Protein AF-A0A3C1G3X3-F1 (afdb_monomer_lite)

pLDDT: mean 81.34, std 22.05, range [29.52, 97.19]

Structure (mmCIF, N/CA/C/O backbone):
data_AF-A0A3C1G3X3-F1
#
_entry.id   AF-A0A3C1G3X3-F1
#
loop_
_atom_site.group_PDB
_atom_site.id
_atom_site.type_symbol
_atom_site.label_atom_id
_atom_site.label_alt_id
_atom_site.label_comp_id
_atom_site.label_asym_id
_atom_site.label_entity_id
_atom_site.label_seq_id
_atom_site.pdbx_PDB_ins_code
_atom_site.Cartn_x
_atom_site.Cartn_y
_atom_site.Cartn_z
_atom_site.occupancy
_atom_site.B_iso_or_equiv
_atom_site.auth_seq_id
_atom_site.auth_comp_id
_atom_site.auth_asym_id
_atom_site.auth_atom_id
_atom_site.pdbx_PDB_model_num
ATOM 1 N N . MET A 1 1 ? -39.611 60.137 -41.650 1.00 41.81 1 MET A N 1
ATOM 2 C CA . MET A 1 1 ? -38.146 59.919 -41.622 1.00 41.81 1 MET A CA 1
ATOM 3 C C . MET A 1 1 ? -37.865 59.239 -40.286 1.00 41.81 1 MET A C 1
ATOM 5 O O . MET A 1 1 ? -38.178 59.849 -39.283 1.00 41.81 1 MET A O 1
ATOM 9 N N . ALA A 1 2 ? -37.483 57.975 -40.146 1.00 42.69 2 ALA A N 1
ATOM 10 C CA . ALA A 1 2 ? -36.745 57.069 -41.013 1.00 42.69 2 ALA A CA 1
ATOM 11 C C . ALA A 1 2 ? -37.361 55.651 -41.015 1.00 42.69 2 ALA A C 1
ATOM 13 O O . ALA A 1 2 ? -38.124 55.278 -40.126 1.00 42.69 2 ALA A O 1
ATOM 14 N N . GLN A 1 3 ? -37.044 54.901 -42.068 1.00 36.47 3 GLN A N 1
ATOM 15 C CA . GLN A 1 3 ? -37.460 53.528 -42.343 1.00 36.47 3 GLN A CA 1
ATOM 16 C C . GLN A 1 3 ? -36.697 52.490 -41.499 1.00 36.47 3 GLN A C 1
ATOM 18 O O . GLN A 1 3 ? -35.500 52.642 -41.292 1.00 36.47 3 GLN A O 1
ATOM 23 N N . LYS A 1 4 ? -37.450 51.455 -41.075 1.00 54.94 4 LYS A N 1
ATOM 24 C CA . LYS A 1 4 ? -37.220 49.980 -41.066 1.00 54.94 4 LYS A CA 1
ATOM 25 C C . LYS A 1 4 ? -35.771 49.437 -40.983 1.00 54.94 4 LYS A C 1
ATOM 27 O O . LYS A 1 4 ? -34.895 49.959 -41.660 1.00 54.94 4 LYS A O 1
ATOM 32 N N . PRO A 1 5 ? -35.543 48.259 -40.356 1.00 47.25 5 PRO A N 1
ATOM 33 C CA . PRO A 1 5 ? -35.754 47.001 -41.105 1.00 47.25 5 PRO A CA 1
ATOM 34 C C . PRO A 1 5 ? -36.375 45.832 -40.286 1.00 47.25 5 PRO A C 1
ATOM 36 O O . PRO A 1 5 ? -36.131 45.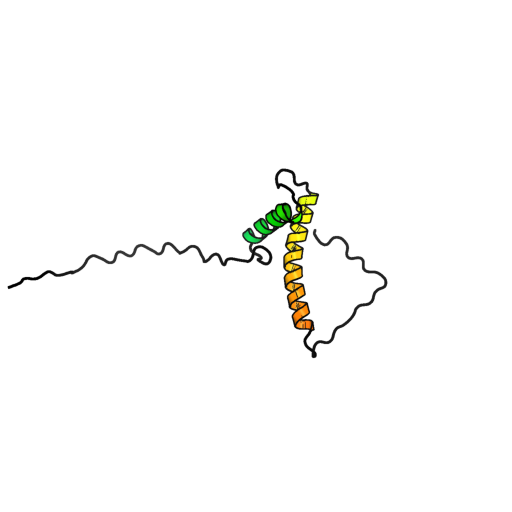702 -39.097 1.00 47.25 5 PRO A O 1
ATOM 39 N N . GLN A 1 6 ? -37.371 45.111 -40.832 1.00 38.25 6 GLN A N 1
ATOM 40 C CA . GLN A 1 6 ? -37.282 43.791 -41.518 1.00 38.25 6 GLN A CA 1
ATOM 41 C C . GLN A 1 6 ? -37.296 42.626 -40.502 1.00 38.25 6 GLN A C 1
ATOM 43 O O . GLN A 1 6 ? -36.332 42.394 -39.790 1.00 38.25 6 GLN A O 1
ATOM 48 N N . SER A 1 7 ? -38.460 42.010 -40.269 1.00 49.84 7 SER A N 1
ATOM 49 C CA . SER A 1 7 ? -38.808 40.685 -40.825 1.00 49.84 7 SER A CA 1
ATOM 50 C C . SER A 1 7 ? -37.683 39.656 -40.672 1.00 49.84 7 SER A C 1
ATOM 52 O O . SER A 1 7 ? -36.781 39.602 -41.499 1.00 49.84 7 SER A O 1
ATOM 54 N N . ILE A 1 8 ? -37.790 38.802 -39.653 1.00 40.62 8 ILE A N 1
ATOM 55 C CA . ILE A 1 8 ? -37.104 37.507 -39.614 1.00 40.62 8 ILE A CA 1
ATOM 56 C C . ILE A 1 8 ? -38.188 36.452 -39.398 1.00 40.62 8 ILE A C 1
ATOM 58 O O . ILE A 1 8 ? -38.523 36.092 -38.273 1.00 40.62 8 ILE A O 1
ATOM 62 N N . GLU A 1 9 ? -38.776 36.004 -40.503 1.00 39.28 9 GLU A N 1
ATOM 63 C CA . GLU A 1 9 ? -39.428 34.704 -40.571 1.00 39.28 9 GLU A CA 1
ATOM 64 C C . GLU A 1 9 ? -38.379 33.665 -40.973 1.00 39.28 9 GLU A C 1
ATOM 66 O O . GLU A 1 9 ? -37.686 33.805 -41.976 1.00 39.28 9 GLU A O 1
ATOM 71 N N . SER A 1 10 ? -38.333 32.602 -40.173 1.00 43.47 10 SER A N 1
ATOM 72 C CA . SER A 1 10 ? -38.206 31.226 -40.648 1.00 43.47 10 SER A CA 1
ATOM 73 C C . SER A 1 10 ? -36.953 30.858 -41.445 1.00 43.47 10 SER A C 1
ATOM 75 O O . SER A 1 10 ? -36.979 30.761 -42.668 1.00 43.47 10 SER A O 1
ATOM 77 N N . ILE A 1 11 ? -35.911 30.419 -40.730 1.00 38.94 11 ILE A N 1
ATOM 78 C CA . ILE A 1 11 ? -35.022 29.367 -41.240 1.00 38.94 11 ILE A CA 1
ATOM 79 C C . ILE A 1 11 ? -34.978 28.225 -40.222 1.00 38.94 11 ILE A C 1
ATOM 81 O O . ILE A 1 11 ? -34.370 28.314 -39.160 1.00 38.94 11 ILE A O 1
ATOM 85 N N . LYS A 1 12 ? -35.733 27.181 -40.582 1.00 39.88 12 LYS A N 1
ATOM 86 C CA . LYS A 1 12 ? -35.633 25.763 -40.217 1.00 39.88 12 LYS A CA 1
ATOM 87 C C . LYS A 1 12 ? -34.747 25.397 -39.018 1.00 39.88 12 LYS A C 1
ATOM 89 O O . LYS A 1 12 ? -33.523 25.346 -39.103 1.00 39.88 12 LYS A O 1
ATOM 94 N N . LYS A 1 13 ? -35.425 24.904 -37.977 1.00 45.06 13 LYS A N 1
ATOM 95 C CA . LYS A 1 13 ? -34.935 23.799 -37.147 1.00 45.06 13 LYS A CA 1
ATOM 96 C C . LYS A 1 13 ? -34.604 22.611 -38.055 1.00 45.06 13 LYS A C 1
ATOM 98 O O . LYS A 1 13 ? -35.511 21.906 -38.487 1.00 45.06 13 LYS A O 1
ATOM 103 N N . GLU A 1 14 ? -33.325 22.370 -38.300 1.00 34.97 14 GLU A N 1
ATOM 104 C CA . GLU A 1 14 ? -32.845 21.024 -38.596 1.00 34.97 14 GLU A CA 1
ATOM 105 C C . GLU A 1 14 ? -32.028 20.531 -37.405 1.00 34.97 14 GLU A C 1
ATOM 107 O O . GLU A 1 14 ? -30.901 20.942 -37.137 1.00 34.97 14 GLU A O 1
ATOM 112 N N . THR A 1 15 ? -32.700 19.667 -36.651 1.00 48.09 15 THR A N 1
ATOM 113 C CA . THR A 1 15 ? -32.174 18.738 -35.665 1.00 48.09 15 THR A CA 1
ATOM 114 C C . THR A 1 15 ? -30.961 18.014 -36.243 1.00 48.09 15 THR A C 1
ATOM 116 O O . THR A 1 15 ? -31.107 17.114 -37.068 1.00 48.09 15 THR A O 1
ATOM 119 N N . LYS A 1 16 ? -29.760 18.380 -35.793 1.00 29.52 16 LYS A N 1
ATOM 120 C CA . LYS A 1 16 ? -28.570 17.541 -35.944 1.00 29.52 16 LYS A CA 1
ATOM 121 C C . LYS A 1 16 ? -28.350 16.833 -34.608 1.00 29.52 16 LYS A C 1
ATOM 123 O O . LYS A 1 16 ? -28.340 17.510 -33.577 1.00 29.52 16 LYS A O 1
ATOM 128 N N . PRO A 1 17 ? -28.298 15.492 -34.592 1.00 37.53 17 PRO A N 1
ATOM 129 C CA . PRO A 1 17 ? -28.385 14.735 -33.361 1.00 37.53 17 PRO A CA 1
ATOM 130 C C . PRO A 1 17 ? -27.156 15.004 -32.502 1.00 37.53 17 PRO A C 1
ATOM 132 O O . PRO A 1 17 ? -26.034 15.054 -33.001 1.00 37.53 17 PRO A O 1
ATOM 135 N N . SER A 1 18 ? -27.435 15.179 -31.212 1.00 42.62 18 SER A N 1
ATOM 136 C CA . SER A 1 18 ? -26.582 14.869 -30.070 1.00 42.62 18 SER A CA 1
ATOM 137 C C . SER A 1 18 ? -25.351 14.039 -30.452 1.00 42.62 18 SER A C 1
ATOM 139 O O . SER A 1 18 ? -25.423 12.812 -30.530 1.00 42.62 18 SER A O 1
ATOM 141 N N . LEU A 1 19 ? -24.215 14.703 -30.674 1.00 42.62 19 LEU A N 1
ATOM 142 C CA . LEU A 1 19 ? -22.939 14.052 -30.434 1.00 42.62 19 LEU A CA 1
ATOM 143 C C . LEU A 1 19 ? -22.793 14.096 -28.921 1.00 42.62 19 LEU A C 1
ATOM 145 O O . LEU A 1 19 ? -22.561 15.162 -28.350 1.00 42.62 19 LEU A O 1
ATOM 149 N N . ALA A 1 20 ? -23.089 12.959 -28.296 1.00 42.97 20 ALA A N 1
ATOM 150 C CA . ALA A 1 20 ? -22.922 12.750 -26.874 1.00 42.97 20 ALA A CA 1
ATOM 151 C C . ALA A 1 20 ? -21.600 13.390 -26.440 1.00 42.97 20 ALA A C 1
ATOM 153 O O . ALA A 1 20 ? -20.539 13.052 -26.970 1.00 42.97 20 ALA A O 1
ATOM 154 N N . ALA A 1 21 ? -21.691 14.344 -25.511 1.00 39.66 21 ALA A N 1
ATOM 155 C CA . ALA A 1 21 ? -20.543 14.757 -24.725 1.00 39.66 21 ALA A CA 1
ATOM 156 C C . ALA A 1 21 ? -19.817 13.478 -24.278 1.00 39.66 21 ALA A C 1
ATOM 158 O O . ALA A 1 21 ? -20.511 12.521 -23.904 1.00 39.66 21 ALA A O 1
ATOM 159 N N . PRO A 1 22 ? -18.473 13.410 -24.345 1.00 41.53 22 PRO A N 1
ATOM 160 C CA . PRO A 1 22 ? -17.791 12.273 -23.759 1.00 41.53 22 PRO A CA 1
ATOM 161 C C . PRO A 1 22 ? -18.287 12.202 -22.317 1.00 41.53 22 PRO A C 1
ATOM 163 O O . PRO A 1 22 ? -18.380 13.231 -21.636 1.00 41.53 22 PRO A O 1
ATOM 166 N N . ALA A 1 23 ? -18.751 11.013 -21.931 1.00 43.75 23 ALA A N 1
ATOM 167 C CA . ALA A 1 23 ? -19.163 10.721 -20.572 1.00 43.75 23 ALA A CA 1
ATOM 168 C C . ALA A 1 23 ? -18.142 11.370 -19.645 1.00 43.75 23 ALA A C 1
ATOM 170 O O . ALA A 1 23 ? -16.946 11.211 -19.875 1.00 43.75 23 ALA A O 1
ATOM 171 N N . GLN A 1 24 ? -18.620 12.185 -18.707 1.00 48.75 24 GLN A N 1
ATOM 172 C CA . GLN A 1 24 ? -17.771 12.942 -17.801 1.00 48.75 24 GLN A CA 1
ATOM 173 C C . GLN A 1 24 ? -16.707 11.993 -17.243 1.00 48.75 24 GLN A C 1
ATOM 175 O O . GLN A 1 24 ? -17.037 11.117 -16.447 1.00 48.75 24 GLN A O 1
ATOM 180 N N . GLU A 1 25 ? -15.461 12.127 -17.703 1.00 54.84 25 GLU A N 1
ATOM 181 C CA . GLU A 1 25 ? -14.323 11.502 -17.048 1.00 54.84 25 GLU A CA 1
ATOM 182 C C . GLU A 1 25 ? -14.286 12.161 -15.675 1.00 54.84 25 GLU A C 1
ATOM 184 O O . GLU A 1 25 ? -13.848 13.304 -15.517 1.00 54.84 25 GLU A O 1
ATOM 189 N N . SER A 1 26 ? -14.873 11.501 -14.679 1.00 59.66 26 SER A N 1
ATOM 190 C CA . SER A 1 26 ? -14.634 11.866 -13.297 1.00 59.66 26 SER A CA 1
ATOM 191 C C . SER A 1 26 ? -13.124 11.830 -13.129 1.00 59.66 26 SER A C 1
ATOM 193 O O . SER A 1 26 ? -12.516 10.780 -13.325 1.00 59.66 26 SER A O 1
ATOM 195 N N . CYS A 1 27 ? -12.523 12.984 -12.844 1.00 65.69 27 CYS A N 1
ATOM 196 C CA . CYS A 1 27 ? -11.114 13.081 -12.502 1.00 65.69 27 CYS A CA 1
ATOM 197 C C . CYS A 1 27 ? -10.912 12.284 -11.205 1.00 65.69 27 CYS A C 1
ATOM 199 O O . CYS A 1 27 ? -11.118 12.800 -10.107 1.00 65.69 27 CYS A O 1
ATOM 201 N N . GLU A 1 28 ? -10.648 10.985 -11.341 1.00 78.00 28 GLU A N 1
ATOM 202 C CA . GLU A 1 28 ? -10.309 10.115 -10.227 1.00 78.00 28 GLU A CA 1
ATOM 203 C C . GLU A 1 28 ? -8.894 10.465 -9.760 1.00 78.00 28 GLU A C 1
ATOM 205 O O . GLU A 1 28 ? -7.999 10.734 -10.562 1.00 78.00 28 GLU A O 1
ATOM 210 N N . ASP A 1 29 ? -8.682 10.473 -8.445 1.00 87.56 29 ASP A N 1
ATOM 211 C CA . ASP A 1 29 ? -7.346 10.652 -7.884 1.00 87.56 29 ASP A CA 1
ATOM 212 C C . ASP A 1 29 ? -6.460 9.463 -8.278 1.00 87.56 29 ASP A C 1
ATOM 214 O O . ASP A 1 29 ? -6.802 8.306 -8.039 1.00 87.56 29 ASP A O 1
ATOM 218 N N . ILE A 1 30 ? -5.287 9.751 -8.842 1.00 88.44 30 ILE A N 1
ATO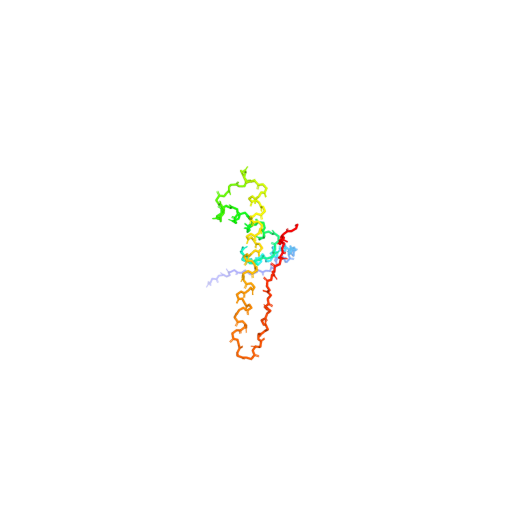M 219 C CA . ILE A 1 30 ? -4.315 8.757 -9.310 1.00 88.44 30 ILE A CA 1
ATOM 220 C C . ILE A 1 30 ? -3.953 7.755 -8.202 1.00 88.44 30 ILE A C 1
ATOM 222 O O . ILE A 1 30 ? -3.827 6.552 -8.456 1.00 88.44 30 ILE A O 1
ATOM 226 N N . ARG A 1 31 ? -3.835 8.208 -6.946 1.00 87.50 31 ARG A N 1
ATOM 227 C CA . ARG A 1 31 ? -3.404 7.331 -5.846 1.00 87.50 31 ARG A CA 1
ATOM 228 C C . ARG A 1 31 ? -4.518 6.452 -5.284 1.00 87.50 31 ARG A C 1
ATOM 230 O O . ARG A 1 31 ? -4.217 5.362 -4.800 1.00 87.50 31 ARG A O 1
ATOM 237 N N . THR A 1 32 ? -5.775 6.886 -5.351 1.00 91.12 32 THR A N 1
ATOM 238 C CA . THR A 1 32 ? -6.900 6.214 -4.671 1.00 91.12 32 THR A CA 1
ATOM 239 C C . THR A 1 32 ? -7.983 5.684 -5.614 1.00 91.12 32 THR A C 1
ATOM 241 O O . THR A 1 32 ? -8.734 4.789 -5.229 1.00 91.12 32 THR A O 1
ATOM 244 N N . GLY A 1 33 ? -8.039 6.157 -6.860 1.00 92.06 33 GLY A N 1
ATOM 245 C CA . GLY A 1 33 ? -9.021 5.742 -7.860 1.00 92.06 33 GLY A CA 1
ATOM 246 C C . GLY A 1 33 ? -8.889 4.276 -8.264 1.00 92.06 33 GLY A C 1
ATOM 247 O O . GLY A 1 33 ? -7.847 3.640 -8.081 1.00 92.06 33 GLY A O 1
ATOM 248 N N . THR A 1 34 ? -9.966 3.707 -8.794 1.00 92.38 34 THR A N 1
ATOM 249 C CA . THR A 1 34 ? -10.066 2.256 -9.053 1.00 92.38 34 THR A CA 1
ATOM 250 C C . THR A 1 34 ? -10.329 1.923 -10.515 1.00 92.38 34 THR A C 1
ATOM 252 O O . THR A 1 34 ? -10.297 0.748 -10.883 1.00 92.38 34 THR A O 1
ATOM 255 N N . SER A 1 35 ? -10.510 2.937 -11.362 1.00 94.69 35 SER A N 1
ATOM 256 C CA . SER A 1 35 ? -10.549 2.756 -12.811 1.00 94.69 35 SER A CA 1
ATOM 257 C C . SER A 1 35 ? -9.243 2.145 -13.348 1.00 94.69 35 SER A C 1
ATOM 259 O O . SER A 1 35 ? -8.151 2.415 -12.825 1.00 94.69 35 SER A O 1
ATOM 261 N N . PRO A 1 36 ? -9.322 1.303 -14.395 1.00 94.06 36 PRO A N 1
ATOM 262 C CA . PRO A 1 36 ? -8.149 0.645 -14.967 1.00 94.06 36 PRO A CA 1
ATOM 263 C C . PRO A 1 36 ? -7.126 1.645 -15.527 1.00 94.06 36 PRO A C 1
ATOM 265 O O . PRO A 1 36 ? -5.919 1.414 -15.421 1.00 94.06 36 PRO A O 1
ATOM 268 N N . GLU A 1 37 ? -7.581 2.775 -16.067 1.00 93.94 37 GLU A N 1
ATOM 269 C CA . GLU A 1 37 ? -6.732 3.860 -16.565 1.00 93.94 37 GLU A CA 1
ATOM 270 C C . GLU A 1 37 ? -5.918 4.485 -15.425 1.00 93.94 37 GLU A C 1
ATOM 272 O O . GLU A 1 37 ? -4.694 4.611 -15.518 1.00 93.94 37 GLU A O 1
ATOM 277 N N . THR A 1 38 ? -6.588 4.791 -14.315 1.00 94.56 38 THR A N 1
ATOM 278 C CA . THR A 1 38 ? -5.981 5.358 -13.106 1.00 94.56 38 THR A CA 1
ATOM 279 C C . THR A 1 38 ? -4.993 4.388 -12.466 1.00 94.56 38 THR A C 1
ATOM 281 O O . THR A 1 38 ? -3.893 4.782 -12.079 1.00 94.56 38 THR A O 1
ATOM 284 N N . LEU A 1 39 ? -5.330 3.096 -12.409 1.00 95.50 39 LEU A N 1
ATOM 285 C CA . LEU A 1 39 ? -4.429 2.057 -11.905 1.00 95.50 39 LEU A CA 1
ATOM 286 C C . LEU A 1 39 ? -3.160 1.940 -12.749 1.00 95.50 39 LEU A C 1
ATOM 288 O O . LEU A 1 39 ? -2.060 1.869 -12.201 1.00 95.50 39 LEU A O 1
ATOM 292 N N . LYS A 1 40 ? -3.289 1.959 -14.079 1.00 95.44 40 LYS A N 1
ATOM 293 C CA . LYS A 1 40 ? -2.135 1.938 -14.983 1.00 95.44 40 LYS A CA 1
ATOM 294 C C . LYS A 1 40 ? -1.216 3.130 -14.726 1.00 95.44 40 LYS A C 1
ATOM 296 O O . LYS A 1 40 ? -0.000 2.946 -14.644 1.00 95.44 40 LYS A O 1
ATOM 301 N N . GLN A 1 41 ? -1.786 4.325 -14.582 1.00 95.50 41 GLN A N 1
ATOM 302 C CA . GLN A 1 41 ? -1.010 5.528 -14.299 1.00 95.50 41 GLN A CA 1
ATOM 303 C C . GLN A 1 41 ? -0.320 5.442 -12.932 1.00 95.50 41 GLN A C 1
ATOM 305 O O . GLN A 1 41 ? 0.877 5.692 -12.840 1.00 95.50 41 GLN A O 1
ATOM 310 N N . ALA A 1 42 ? -1.026 4.987 -11.897 1.00 96.56 42 ALA A N 1
ATOM 311 C CA . ALA A 1 42 ? -0.478 4.828 -10.553 1.00 96.56 42 ALA A CA 1
ATOM 312 C C . ALA A 1 42 ? 0.692 3.831 -10.491 1.00 96.56 42 ALA A C 1
ATOM 314 O O . ALA A 1 42 ? 1.681 4.079 -9.800 1.00 96.56 42 ALA A O 1
ATOM 315 N N . ILE A 1 43 ? 0.622 2.725 -11.244 1.00 96.62 43 ILE A N 1
ATOM 316 C CA . ILE A 1 43 ? 1.727 1.756 -11.341 1.00 96.62 43 ILE A CA 1
ATOM 317 C C . ILE A 1 43 ? 2.952 2.412 -11.979 1.00 96.62 43 ILE A C 1
ATOM 319 O O . ILE A 1 43 ? 4.065 2.256 -11.476 1.00 96.62 43 ILE A O 1
ATOM 323 N N . LEU A 1 44 ? 2.761 3.155 -13.073 1.00 96.12 44 LEU A N 1
ATOM 324 C CA . LEU A 1 44 ? 3.855 3.860 -13.741 1.00 96.12 44 LEU A CA 1
ATOM 325 C C . LEU A 1 44 ? 4.462 4.938 -12.841 1.00 96.12 44 LEU A C 1
ATOM 327 O O . LEU A 1 44 ? 5.685 5.060 -12.782 1.00 96.12 44 LEU A O 1
ATOM 331 N N . ASP A 1 45 ? 3.639 5.683 -12.113 1.00 95.62 45 ASP A N 1
ATOM 332 C CA . ASP A 1 45 ? 4.104 6.705 -11.181 1.00 95.62 45 ASP A CA 1
ATOM 333 C C . ASP A 1 45 ? 4.900 6.083 -10.032 1.00 95.62 45 ASP A C 1
ATOM 335 O O . ASP A 1 45 ? 5.983 6.561 -9.698 1.00 95.62 45 ASP A O 1
ATOM 339 N N . ASN A 1 46 ? 4.431 4.971 -9.464 1.00 96.31 46 ASN A N 1
ATOM 340 C CA . ASN A 1 46 ? 5.161 4.269 -8.412 1.00 96.31 46 ASN A CA 1
ATOM 341 C C . ASN A 1 46 ? 6.485 3.677 -8.932 1.00 96.31 46 ASN A C 1
ATOM 343 O O . ASN A 1 46 ? 7.510 3.760 -8.252 1.00 96.31 46 ASN A O 1
ATOM 347 N N . LEU A 1 47 ? 6.524 3.169 -10.164 1.00 96.25 47 LEU A N 1
ATOM 348 C CA . LEU A 1 47 ? 7.769 2.696 -10.773 1.00 96.25 47 LEU A CA 1
ATOM 349 C C . LEU A 1 47 ? 8.778 3.841 -10.995 1.00 96.25 47 LEU A C 1
ATOM 351 O O . LEU A 1 47 ? 9.955 3.721 -10.647 1.00 96.25 47 LEU A O 1
ATOM 355 N N . ASN A 1 48 ? 8.318 4.968 -11.539 1.00 95.31 48 ASN A N 1
ATOM 356 C CA . ASN A 1 48 ? 9.181 6.095 -11.889 1.00 95.31 48 ASN A CA 1
ATOM 357 C C . ASN A 1 48 ? 9.615 6.908 -10.666 1.00 95.31 48 ASN A C 1
ATOM 359 O O . ASN A 1 48 ? 10.797 7.205 -10.515 1.00 95.31 48 ASN A O 1
ATOM 363 N N . TYR A 1 49 ? 8.675 7.280 -9.797 1.00 93.50 49 TYR A N 1
ATOM 364 C CA . TYR A 1 49 ? 8.901 8.266 -8.738 1.00 93.50 49 TYR A CA 1
ATOM 365 C C . TYR A 1 49 ? 9.200 7.645 -7.377 1.00 93.50 49 TYR A C 1
ATOM 367 O O . TYR A 1 49 ? 9.960 8.231 -6.611 1.00 93.50 49 TYR A O 1
ATOM 375 N N . VAL A 1 50 ? 8.650 6.466 -7.067 1.00 92.94 50 VAL A N 1
ATOM 376 C CA . VAL A 1 50 ? 8.974 5.775 -5.806 1.00 92.94 50 VAL A CA 1
ATOM 377 C C . VAL A 1 50 ? 10.232 4.929 -5.967 1.00 92.94 50 VAL A C 1
ATOM 379 O O . VAL A 1 50 ? 11.099 4.953 -5.097 1.00 92.94 50 VAL A O 1
ATOM 382 N N . GLN A 1 51 ? 10.368 4.203 -7.080 1.00 93.31 51 GLN A N 1
ATOM 383 C CA . GLN A 1 51 ? 11.521 3.321 -7.295 1.00 93.31 51 GLN A CA 1
ATOM 384 C C . GLN A 1 51 ? 12.647 3.945 -8.127 1.00 93.31 51 GLN A C 1
ATOM 386 O O . GLN A 1 51 ? 13.752 3.398 -8.144 1.00 93.31 51 GLN A O 1
ATOM 391 N N . GLY A 1 52 ? 12.406 5.058 -8.829 1.00 93.62 52 GLY A N 1
ATOM 392 C CA . GLY A 1 52 ? 13.418 5.667 -9.699 1.00 93.62 52 GLY A CA 1
ATOM 393 C C . GLY A 1 52 ? 13.761 4.800 -10.915 1.00 93.62 52 GLY A C 1
ATOM 394 O O . GLY A 1 52 ? 14.889 4.849 -11.413 1.00 93.62 52 GLY A O 1
ATOM 395 N N . ARG A 1 53 ? 12.837 3.937 -11.358 1.00 93.38 53 ARG A N 1
ATOM 396 C CA . ARG A 1 53 ? 13.064 2.983 -12.448 1.00 93.38 53 ARG A CA 1
ATOM 397 C C . ARG A 1 53 ? 12.363 3.433 -13.715 1.00 93.38 53 ARG A C 1
ATOM 399 O O . ARG A 1 53 ? 11.192 3.782 -13.712 1.00 93.38 53 ARG A O 1
ATOM 406 N N . ILE A 1 54 ? 13.089 3.354 -14.824 1.00 92.88 54 ILE A N 1
ATOM 407 C CA . ILE A 1 54 ? 12.534 3.616 -16.149 1.00 92.88 54 ILE A CA 1
ATOM 408 C C . ILE A 1 54 ? 11.821 2.338 -16.617 1.00 92.88 54 ILE A C 1
ATOM 410 O O . ILE A 1 54 ? 12.444 1.273 -16.569 1.00 92.88 54 ILE A O 1
ATOM 414 N N . PRO A 1 55 ? 10.589 2.409 -17.161 1.00 92.44 55 PRO A N 1
ATOM 415 C CA . PRO A 1 55 ? 9.831 1.235 -17.605 1.00 92.44 55 PRO A CA 1
ATOM 416 C C . PRO A 1 55 ? 10.597 0.313 -18.560 1.00 92.44 55 PRO A C 1
ATOM 418 O O . PRO A 1 55 ? 10.410 -0.897 -18.541 1.00 92.44 55 PRO A O 1
ATOM 421 N N . LYS A 1 56 ? 11.500 0.879 -19.372 1.00 92.88 56 LYS A N 1
ATOM 422 C CA . LYS A 1 56 ? 12.339 0.133 -20.323 1.00 92.88 56 LYS A CA 1
ATOM 423 C C . LYS A 1 56 ? 13.420 -0.735 -19.668 1.00 92.88 56 LYS A C 1
ATOM 425 O O . LYS A 1 56 ? 13.877 -1.677 -20.300 1.00 92.88 56 LYS A O 1
ATOM 430 N N . LEU A 1 57 ? 13.856 -0.400 -18.452 1.00 93.56 57 LEU A N 1
ATOM 431 C CA . LEU A 1 57 ? 14.915 -1.108 -17.719 1.00 93.56 57 LEU A CA 1
ATOM 432 C C . LEU A 1 57 ? 14.372 -1.863 -16.493 1.00 93.56 57 LEU A C 1
ATOM 434 O O . LEU A 1 57 ? 15.117 -2.566 -15.816 1.00 93.56 57 LEU A O 1
ATOM 438 N N . ALA A 1 58 ? 13.082 -1.711 -16.193 1.00 95.06 58 ALA A N 1
ATOM 439 C CA . ALA A 1 58 ? 12.449 -2.318 -15.035 1.00 95.06 58 ALA A CA 1
ATOM 440 C C . ALA A 1 58 ? 12.438 -3.850 -15.140 1.00 95.06 58 ALA A C 1
ATOM 442 O O . ALA A 1 58 ? 11.951 -4.432 -16.112 1.00 95.06 58 ALA A O 1
ATOM 443 N N . THR A 1 59 ? 12.963 -4.504 -14.108 1.00 96.38 59 THR A N 1
ATOM 444 C CA . THR A 1 59 ? 12.931 -5.959 -13.965 1.00 96.38 59 THR A CA 1
ATOM 445 C C . THR A 1 59 ? 11.537 -6.433 -13.549 1.00 96.38 59 THR A C 1
ATOM 447 O O . THR A 1 59 ? 10.698 -5.652 -13.099 1.00 96.38 59 THR A O 1
ATOM 450 N N . ARG A 1 60 ? 11.281 -7.745 -13.625 1.00 95.31 60 ARG A N 1
ATOM 451 C CA . ARG A 1 60 ? 10.025 -8.335 -13.123 1.00 95.31 60 ARG A CA 1
ATOM 452 C C . ARG A 1 60 ? 9.770 -8.003 -11.647 1.00 95.31 60 ARG A C 1
ATOM 454 O O . ARG A 1 60 ? 8.623 -7.796 -11.265 1.00 95.31 60 ARG A O 1
ATOM 461 N N . ASN A 1 61 ? 10.826 -7.936 -10.836 1.00 95.06 61 ASN A N 1
ATOM 462 C CA . ASN A 1 61 ? 10.714 -7.564 -9.429 1.00 95.06 61 ASN A CA 1
ATOM 463 C C . ASN A 1 61 ? 10.344 -6.083 -9.256 1.00 95.06 61 ASN A C 1
ATOM 465 O O . ASN A 1 61 ? 9.527 -5.760 -8.401 1.00 95.06 61 ASN A O 1
ATOM 469 N N . ASP A 1 62 ? 10.897 -5.192 -10.085 1.00 96.00 62 ASP A N 1
ATOM 470 C CA . ASP A 1 62 ? 10.535 -3.771 -10.043 1.00 96.00 62 ASP A CA 1
ATOM 471 C C . ASP A 1 62 ? 9.046 -3.586 -10.362 1.00 96.00 62 ASP A C 1
ATOM 473 O O . ASP A 1 62 ? 8.342 -2.914 -9.617 1.00 96.00 62 ASP A O 1
ATOM 477 N N . TRP A 1 63 ? 8.533 -4.275 -11.387 1.00 96.00 63 TRP A N 1
ATOM 478 C CA . TRP A 1 63 ? 7.102 -4.267 -11.705 1.00 96.00 63 TRP A CA 1
ATOM 479 C C . TRP A 1 63 ? 6.234 -4.835 -10.582 1.00 96.00 63 TRP A C 1
ATOM 481 O O . TRP A 1 63 ? 5.212 -4.240 -10.249 1.00 96.00 63 TRP A O 1
ATOM 491 N N . TYR A 1 64 ? 6.643 -5.948 -9.967 1.00 96.06 64 TYR A N 1
ATOM 492 C CA . TYR A 1 64 ? 5.939 -6.505 -8.810 1.00 96.06 64 TYR A CA 1
ATOM 493 C C . TYR A 1 64 ? 5.834 -5.480 -7.672 1.00 96.06 64 TYR A C 1
ATOM 495 O O . TYR A 1 64 ? 4.751 -5.241 -7.139 1.00 96.06 64 TYR A O 1
ATOM 503 N N . MET A 1 65 ? 6.944 -4.819 -7.345 1.00 96.44 65 MET A N 1
ATOM 504 C CA . MET A 1 65 ? 6.986 -3.798 -6.301 1.00 96.44 65 MET A CA 1
ATOM 505 C C . MET A 1 65 ? 6.151 -2.561 -6.659 1.00 96.44 65 MET A C 1
ATOM 507 O O . MET A 1 65 ? 5.433 -2.057 -5.798 1.00 96.44 65 MET A O 1
ATOM 511 N N . ALA A 1 66 ? 6.168 -2.102 -7.914 1.00 96.75 66 ALA A N 1
ATOM 512 C CA . ALA A 1 66 ? 5.334 -0.989 -8.373 1.00 96.75 66 ALA A CA 1
ATOM 513 C C . ALA A 1 66 ? 3.831 -1.280 -8.204 1.00 96.75 66 ALA A C 1
ATOM 515 O O . ALA A 1 66 ? 3.070 -0.425 -7.740 1.00 96.75 66 ALA A O 1
ATOM 516 N N . VAL A 1 67 ? 3.399 -2.507 -8.517 1.00 95.94 67 VAL A N 1
ATOM 517 C CA . VAL A 1 67 ? 2.013 -2.943 -8.290 1.00 95.94 67 VAL A CA 1
ATOM 518 C C . VAL A 1 67 ? 1.715 -3.036 -6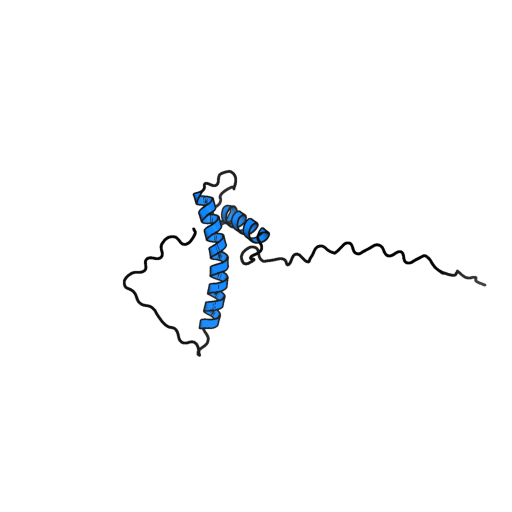.792 1.00 95.94 67 VAL A C 1
ATOM 520 O O . VAL A 1 67 ? 0.687 -2.527 -6.347 1.00 95.94 67 VAL A O 1
ATOM 523 N N . ALA A 1 68 ? 2.625 -3.595 -5.990 1.00 96.50 68 ALA A N 1
ATOM 524 C CA . ALA A 1 68 ? 2.457 -3.677 -4.540 1.00 96.50 68 ALA A CA 1
ATOM 525 C C . ALA A 1 68 ? 2.298 -2.289 -3.890 1.00 96.50 68 ALA A C 1
ATOM 527 O O . ALA A 1 68 ? 1.427 -2.104 -3.040 1.00 96.50 68 ALA A O 1
ATOM 528 N N . TYR A 1 69 ? 3.077 -1.291 -4.321 1.00 96.00 69 TYR A N 1
ATOM 529 C CA . TYR A 1 69 ? 2.918 0.094 -3.864 1.00 96.00 69 TYR A CA 1
ATOM 530 C C . TYR A 1 69 ? 1.575 0.693 -4.279 1.00 96.00 69 TYR A C 1
ATOM 532 O O . TYR A 1 69 ? 0.918 1.341 -3.468 1.00 96.00 69 TYR A O 1
ATOM 540 N N . THR A 1 70 ? 1.119 0.397 -5.493 1.00 96.31 70 THR A N 1
ATOM 541 C CA . THR A 1 70 ? -0.177 0.866 -5.999 1.00 96.31 70 THR A CA 1
ATOM 542 C C . THR A 1 70 ? -1.349 0.317 -5.179 1.00 96.31 70 THR A C 1
ATOM 544 O O . THR A 1 70 ? -2.277 1.055 -4.843 1.00 96.31 70 THR A O 1
ATOM 547 N N . VAL A 1 71 ? -1.305 -0.966 -4.808 1.00 95.69 71 VAL A N 1
ATOM 548 C CA . VAL A 1 71 ? -2.306 -1.576 -3.916 1.00 95.69 71 VAL A CA 1
ATOM 549 C C . VAL A 1 71 ? -2.210 -0.972 -2.512 1.00 95.69 71 VAL A C 1
ATOM 551 O O . VAL A 1 71 ? -3.228 -0.602 -1.924 1.00 95.69 71 VAL A O 1
ATOM 554 N N . ARG A 1 72 ? -0.987 -0.805 -1.995 1.00 95.25 72 ARG A N 1
ATOM 555 C CA . ARG A 1 72 ? -0.731 -0.212 -0.677 1.00 95.25 72 ARG A CA 1
ATOM 556 C C . ARG A 1 72 ? -1.314 1.194 -0.548 1.00 95.25 72 ARG A C 1
ATOM 558 O O . ARG A 1 72 ? -1.888 1.485 0.494 1.00 95.25 72 ARG A O 1
ATOM 565 N N . ASP A 1 73 ? -1.193 2.040 -1.569 1.00 95.31 73 ASP A N 1
ATOM 566 C CA . ASP A 1 73 ? -1.721 3.411 -1.540 1.00 95.31 73 ASP A CA 1
ATOM 567 C C . ASP A 1 73 ? -3.227 3.437 -1.223 1.00 95.31 73 ASP A C 1
ATOM 569 O O . ASP A 1 73 ? -3.674 4.177 -0.345 1.00 95.31 73 ASP A O 1
ATOM 573 N N . ARG A 1 74 ? -3.997 2.545 -1.855 1.00 94.75 74 ARG A N 1
ATOM 574 C CA . ARG A 1 74 ? -5.447 2.402 -1.634 1.00 94.75 74 ARG A CA 1
ATOM 575 C C . ARG A 1 74 ? -5.756 1.813 -0.263 1.00 94.75 74 ARG A C 1
ATOM 577 O O . ARG A 1 74 ? -6.638 2.300 0.441 1.00 94.75 74 ARG A O 1
ATOM 584 N N . MET A 1 75 ? -5.003 0.794 0.154 1.00 95.75 75 MET A N 1
ATOM 585 C CA . MET A 1 75 ? -5.157 0.205 1.488 1.00 95.75 75 MET A CA 1
ATOM 586 C C . MET A 1 75 ? -4.874 1.220 2.599 1.00 95.75 75 MET A C 1
ATOM 588 O O . MET A 1 75 ? -5.568 1.211 3.611 1.00 95.75 75 MET A O 1
ATOM 592 N N . ILE A 1 76 ? -3.882 2.099 2.421 1.00 96.12 76 ILE A N 1
ATOM 593 C CA . ILE A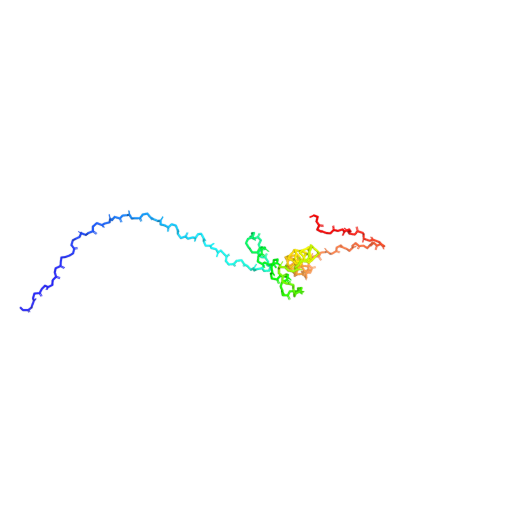 1 76 ? -3.547 3.144 3.394 1.00 96.12 76 ILE A CA 1
ATOM 594 C C . ILE A 1 76 ? -4.670 4.171 3.497 1.00 96.12 76 ILE A C 1
ATOM 596 O O . ILE A 1 76 ? -5.042 4.521 4.614 1.00 96.12 76 ILE A O 1
ATOM 600 N N . ASP A 1 77 ? -5.230 4.631 2.377 1.00 95.00 77 ASP A N 1
ATOM 601 C CA . ASP A 1 77 ? -6.370 5.552 2.401 1.00 95.00 77 ASP A CA 1
ATOM 602 C C . ASP A 1 77 ? -7.557 4.948 3.173 1.00 95.00 77 ASP A C 1
ATOM 604 O O . ASP A 1 77 ? -8.068 5.552 4.120 1.00 95.00 77 ASP A O 1
ATOM 608 N N . HIS A 1 78 ? -7.919 3.698 2.871 1.00 94.81 78 HIS A N 1
ATOM 609 C CA . HIS A 1 78 ? -8.950 2.985 3.625 1.00 94.81 78 HIS A CA 1
ATOM 610 C C . HIS A 1 78 ? -8.599 2.821 5.107 1.00 94.81 78 HIS A C 1
ATOM 612 O O . HIS A 1 78 ? -9.446 3.062 5.966 1.00 94.81 78 HIS A O 1
ATOM 618 N N . PHE A 1 79 ? -7.355 2.464 5.424 1.00 96.19 79 PHE A N 1
ATOM 619 C CA . PHE A 1 79 ? -6.898 2.307 6.800 1.00 96.19 79 PHE A CA 1
ATOM 620 C C . PHE A 1 79 ? -6.981 3.618 7.589 1.00 96.19 79 PHE A C 1
ATOM 622 O O . PHE A 1 79 ? -7.446 3.616 8.726 1.00 96.19 79 PHE A O 1
ATOM 629 N N . ILE A 1 80 ? -6.603 4.750 6.988 1.00 95.50 80 ILE A N 1
ATOM 630 C CA . ILE A 1 80 ? -6.718 6.072 7.618 1.00 95.50 80 ILE A CA 1
ATOM 631 C C . ILE A 1 80 ? -8.182 6.391 7.928 1.00 95.50 80 ILE A C 1
ATOM 633 O O . ILE A 1 80 ? -8.477 6.844 9.036 1.00 95.50 80 ILE A O 1
ATOM 637 N N . ARG A 1 81 ? -9.101 6.113 6.996 1.00 94.50 81 ARG A N 1
ATOM 638 C CA . ARG A 1 81 ? -10.544 6.279 7.229 1.00 94.50 81 ARG A CA 1
ATOM 639 C C . ARG A 1 81 ? -11.005 5.401 8.392 1.00 94.50 81 ARG A C 1
ATOM 641 O O . ARG A 1 81 ? -11.628 5.901 9.321 1.00 94.50 81 ARG A O 1
ATOM 648 N N . SER A 1 82 ? -10.618 4.125 8.424 1.00 94.94 82 SER A N 1
ATOM 649 C CA . SER A 1 82 ? -10.942 3.225 9.540 1.00 94.94 82 SER A CA 1
ATOM 650 C C . SER A 1 82 ? -10.383 3.712 10.883 1.00 94.94 82 SER A C 1
ATOM 652 O O . SER A 1 82 ? -11.078 3.648 11.894 1.00 94.94 82 SER A O 1
ATOM 654 N N . LEU A 1 83 ? -9.159 4.247 10.912 1.00 94.44 83 LEU A N 1
ATOM 655 C CA . LEU A 1 83 ? -8.564 4.820 12.123 1.00 94.44 83 LEU A CA 1
ATOM 656 C C . LEU A 1 83 ? -9.300 6.072 12.621 1.00 94.44 83 LEU A C 1
ATOM 658 O O . LEU A 1 83 ? -9.307 6.339 13.823 1.00 94.44 83 LEU A O 1
ATOM 662 N N . GLN A 1 84 ? -9.882 6.871 11.725 1.00 94.00 84 GLN A N 1
ATOM 663 C CA . GLN A 1 84 ? -10.717 8.011 12.114 1.00 94.00 84 GLN A CA 1
ATOM 664 C C . GLN A 1 84 ? -12.005 7.536 12.792 1.00 94.00 84 GLN A C 1
ATOM 666 O O . GLN A 1 84 ? -12.361 8.061 13.845 1.00 94.00 84 GLN A O 1
ATOM 671 N N . GLU A 1 85 ? -12.640 6.496 12.253 1.00 93.06 85 GLU A N 1
ATOM 672 C CA . GLU A 1 85 ? -13.851 5.903 12.830 1.00 93.06 85 GLU A CA 1
ATOM 673 C C . GLU A 1 85 ? -13.583 5.248 14.193 1.00 93.06 85 GLU A C 1
ATOM 675 O O . GLU A 1 85 ? -14.394 5.358 15.111 1.00 93.06 85 GLU A O 1
ATOM 680 N N . LEU A 1 86 ? -12.412 4.626 14.358 1.00 91.88 86 LEU A N 1
ATOM 681 C CA . LEU A 1 86 ? -12.003 3.963 15.598 1.00 91.88 86 LEU A CA 1
ATOM 682 C C . LEU A 1 86 ? -11.803 4.927 16.779 1.00 91.88 86 LEU A C 1
ATOM 684 O O . LEU A 1 86 ? -11.805 4.493 17.926 1.00 91.88 86 LEU A O 1
ATOM 688 N N . ARG A 1 87 ? -11.636 6.233 16.528 1.00 89.88 87 ARG A N 1
ATOM 689 C CA . ARG A 1 87 ? -11.497 7.243 17.594 1.00 89.88 87 ARG A CA 1
ATOM 690 C C . ARG A 1 87 ? -12.796 7.527 18.343 1.00 89.88 87 ARG A C 1
ATOM 692 O O . ARG A 1 87 ? -12.754 8.212 19.364 1.00 89.88 87 ARG A O 1
ATOM 699 N N . ARG A 1 88 ? -13.938 7.063 17.838 1.00 92.88 88 ARG A N 1
ATOM 700 C CA . ARG A 1 88 ? -15.220 7.291 18.497 1.00 92.88 88 ARG A CA 1
ATOM 701 C C . ARG A 1 88 ? -15.296 6.524 19.830 1.00 92.88 88 ARG A C 1
ATOM 703 O O . ARG A 1 88 ? -14.993 5.330 19.849 1.00 92.88 88 ARG A O 1
ATOM 710 N N . PRO A 1 89 ? -15.693 7.175 20.939 1.00 86.00 89 PRO A N 1
ATOM 711 C CA . PRO A 1 89 ? -15.649 6.587 22.283 1.00 86.00 89 PRO A CA 1
ATOM 712 C C . PRO A 1 89 ? -16.547 5.351 22.466 1.00 86.00 89 PRO A C 1
ATOM 714 O O . PRO A 1 89 ? -16.320 4.543 23.362 1.00 86.00 89 PRO A O 1
ATOM 717 N N . GLU A 1 90 ? -17.557 5.181 21.620 1.00 92.88 90 GLU A N 1
ATOM 718 C CA . GLU A 1 90 ? -18.481 4.049 21.609 1.00 92.88 90 GLU A CA 1
ATOM 719 C C . GLU A 1 90 ? -17.914 2.769 20.962 1.00 92.88 90 GLU A C 1
ATOM 721 O O . GLU A 1 90 ? -18.530 1.703 21.068 1.00 92.88 90 GLU A O 1
ATOM 726 N N . VAL A 1 91 ? -16.748 2.834 20.308 1.00 92.69 91 VAL A N 1
ATOM 727 C CA . VAL A 1 91 ? -16.159 1.688 19.602 1.00 92.69 91 VAL A CA 1
ATOM 728 C C . VAL A 1 91 ? -15.353 0.814 20.563 1.00 92.69 91 VAL A C 1
ATOM 730 O O . VAL A 1 91 ? -14.377 1.244 21.173 1.00 92.69 91 VAL A O 1
ATOM 733 N N . LYS A 1 92 ? -15.735 -0.463 20.672 1.00 93.62 92 LYS A N 1
ATOM 734 C CA . LYS A 1 92 ? -14.977 -1.479 21.417 1.00 93.62 92 LYS A CA 1
ATOM 735 C C . LYS A 1 92 ? -13.942 -2.133 20.501 1.00 93.62 92 LYS A C 1
ATOM 737 O O . LYS A 1 92 ? -14.287 -2.583 19.412 1.00 93.62 92 LYS A O 1
ATOM 742 N N . ILE A 1 93 ? -12.695 -2.228 20.962 1.00 93.12 93 ILE A N 1
ATOM 743 C CA . ILE A 1 93 ? -11.572 -2.799 20.205 1.00 93.12 93 ILE A CA 1
ATOM 744 C C . ILE A 1 93 ? -11.254 -4.193 20.747 1.00 93.12 93 ILE A C 1
ATOM 746 O O . ILE A 1 93 ? -11.000 -4.351 21.940 1.00 93.12 93 ILE A O 1
ATOM 750 N N . ALA A 1 94 ? -11.250 -5.198 19.873 1.00 94.81 94 ALA A N 1
ATOM 751 C CA . ALA A 1 94 ? -10.744 -6.527 20.195 1.00 94.81 94 ALA A CA 1
ATOM 752 C C . ALA A 1 94 ? -9.276 -6.632 19.761 1.00 94.81 94 ALA A C 1
ATOM 754 O O . ALA A 1 94 ? -8.958 -6.418 18.592 1.00 94.81 94 ALA A O 1
ATOM 755 N N . SER A 1 95 ? -8.393 -6.977 20.696 1.00 94.94 95 SER A N 1
ATOM 756 C CA . SER A 1 95 ? -6.964 -7.154 20.430 1.00 94.94 95 SER A CA 1
ATOM 757 C C . SER A 1 95 ? -6.635 -8.638 20.360 1.00 94.94 95 SER A C 1
ATOM 759 O O . SER A 1 95 ? -6.789 -9.359 21.345 1.00 94.94 95 SER A O 1
ATOM 761 N N . TYR A 1 96 ? -6.178 -9.095 19.198 1.00 96.25 96 TYR A N 1
ATOM 762 C CA . TYR A 1 96 ? -5.686 -10.456 19.026 1.00 96.25 96 TYR A CA 1
ATOM 763 C C . TYR A 1 96 ? -4.197 -10.513 19.375 1.00 96.25 96 TYR A C 1
ATOM 765 O O . TYR A 1 96 ? -3.384 -9.851 18.731 1.00 96.25 96 TYR A O 1
ATOM 773 N N . LEU A 1 97 ? -3.850 -11.287 20.406 1.00 96.88 97 LEU A N 1
ATOM 774 C CA . LEU A 1 97 ? -2.472 -11.505 20.836 1.00 96.88 97 LEU A CA 1
ATOM 775 C C . LEU A 1 97 ? -2.053 -12.930 20.475 1.00 96.88 97 LEU A C 1
ATOM 777 O O . LEU A 1 97 ? -2.650 -13.891 20.953 1.00 96.88 97 LEU A O 1
ATOM 781 N N . SER A 1 98 ? -1.021 -13.052 19.645 1.00 95.50 98 SER A N 1
ATOM 782 C CA . SER A 1 98 ? -0.452 -14.332 19.224 1.00 95.50 98 SER A CA 1
ATOM 783 C C . SER A 1 98 ? 1.064 -14.317 19.385 1.00 95.50 98 SER A C 1
ATOM 785 O O . SER A 1 98 ? 1.692 -13.267 19.250 1.00 95.50 98 SER A O 1
ATOM 787 N N . ALA A 1 99 ? 1.645 -15.486 19.657 1.00 97.19 99 ALA A N 1
ATOM 788 C CA . ALA A 1 99 ? 3.094 -15.680 19.673 1.00 97.19 99 ALA A CA 1
ATOM 789 C C . ALA A 1 99 ? 3.696 -15.682 18.258 1.00 97.19 99 ALA A C 1
ATOM 791 O O . ALA A 1 99 ? 4.860 -15.337 18.079 1.00 97.19 99 ALA A O 1
ATOM 792 N N . GLU A 1 100 ? 2.898 -16.042 17.251 1.00 96.31 100 GLU A N 1
ATOM 793 C CA . GLU A 1 100 ? 3.322 -16.099 15.856 1.00 96.31 100 GLU A CA 1
ATOM 794 C C . GLU A 1 100 ? 2.209 -15.659 14.900 1.00 96.31 100 GLU A C 1
ATOM 796 O O . GLU A 1 100 ? 1.016 -15.839 15.164 1.00 96.31 100 GLU A O 1
ATOM 801 N N . PHE A 1 101 ? 2.604 -15.051 13.779 1.00 94.69 101 PHE A N 1
ATOM 802 C CA . PHE A 1 101 ? 1.685 -14.602 12.736 1.00 94.69 101 PHE A CA 1
ATOM 803 C C . PHE A 1 101 ? 2.336 -14.732 11.351 1.00 94.69 101 PHE A C 1
ATOM 805 O O . PHE A 1 101 ? 3.189 -13.932 10.966 1.00 94.69 101 PHE A O 1
ATOM 812 N N . LEU A 1 102 ? 1.954 -15.773 10.605 1.00 95.00 102 LEU A N 1
ATOM 813 C CA . LEU A 1 102 ? 2.556 -16.152 9.322 1.00 95.00 102 LEU A CA 1
ATOM 814 C C . LEU A 1 102 ? 1.672 -15.703 8.148 1.00 95.00 102 LEU A C 1
ATOM 816 O O . LEU A 1 102 ? 0.815 -16.444 7.681 1.00 95.00 102 LEU A O 1
ATOM 820 N N . MET A 1 103 ? 1.885 -14.477 7.671 1.00 92.88 103 MET A N 1
ATOM 821 C CA . MET A 1 103 ? 1.057 -13.838 6.633 1.00 92.88 103 MET A CA 1
ATOM 822 C C . MET A 1 103 ? 1.247 -14.398 5.212 1.00 92.88 103 MET A C 1
ATOM 824 O O . MET A 1 103 ? 0.309 -14.380 4.420 1.00 92.88 103 MET A O 1
ATOM 828 N N . GLY A 1 104 ? 2.447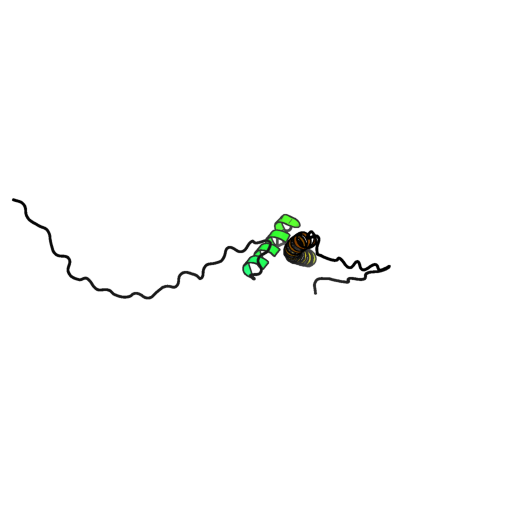 -14.884 4.880 1.00 94.38 104 GLY A N 1
ATOM 829 C CA . GLY A 1 104 ? 2.784 -15.306 3.515 1.00 94.38 104 GLY A CA 1
ATOM 830 C C . GLY A 1 104 ? 2.797 -14.155 2.487 1.00 94.38 104 GLY A C 1
ATOM 831 O O . GLY A 1 104 ? 2.786 -12.982 2.863 1.00 94.38 104 GLY A O 1
ATOM 832 N N . PRO A 1 105 ? 2.881 -14.468 1.178 1.00 93.00 105 PRO A N 1
ATOM 833 C CA . PRO A 1 105 ? 2.816 -13.474 0.105 1.00 93.00 105 PRO A CA 1
ATOM 834 C C . PRO A 1 105 ? 1.424 -12.836 -0.020 1.00 93.00 105 PRO A C 1
ATOM 836 O O . PRO A 1 105 ? 0.413 -13.531 0.005 1.00 93.00 105 PRO A O 1
ATOM 839 N N . HIS A 1 106 ? 1.378 -11.513 -0.201 1.00 89.69 106 HIS A N 1
ATOM 840 C CA . HIS A 1 106 ?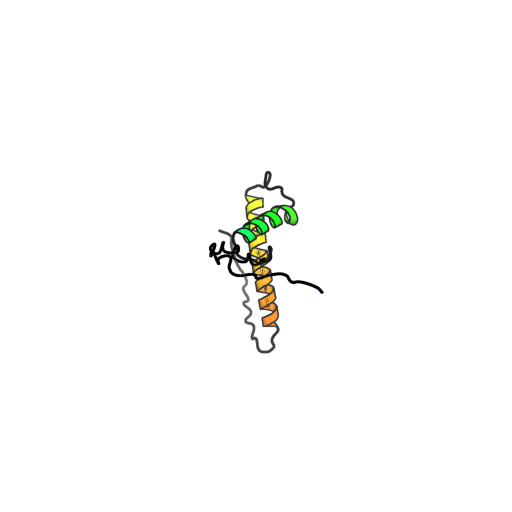 0.124 -10.744 -0.271 1.00 89.69 106 HIS A CA 1
ATOM 841 C C . HIS A 1 106 ? -0.392 -10.481 -1.689 1.00 89.69 106 HIS A C 1
ATOM 843 O O . HIS A 1 106 ? -1.577 -10.212 -1.865 1.00 89.69 106 HIS A O 1
ATOM 849 N N . LEU A 1 107 ? 0.492 -10.518 -2.687 1.00 87.31 107 LEU A N 1
ATOM 850 C CA . LEU A 1 107 ? 0.129 -10.466 -4.101 1.00 87.31 107 LEU A CA 1
ATOM 851 C C . LEU A 1 107 ? 0.322 -11.860 -4.708 1.00 87.31 107 LEU A C 1
ATOM 853 O O . LEU A 1 107 ? 1.322 -12.518 -4.410 1.00 87.31 107 LEU A O 1
ATOM 857 N N . GLY A 1 108 ? -0.631 -12.279 -5.544 1.00 76.56 108 GLY A N 1
ATOM 858 C CA . GLY A 1 108 ? -0.672 -13.581 -6.221 1.00 76.56 108 GLY A CA 1
ATOM 859 C C . GLY A 1 108 ? -0.710 -13.464 -7.735 1.00 76.56 108 GLY A C 1
ATOM 860 O O . GLY A 1 108 ? -1.091 -12.380 -8.232 1.00 76.56 108 GLY A O 1
#

Foldseek 3Di:
DDDDDDDDDDDDDDDDDDPDDPDPPPPDDLQADDDPVSLVSQLCCCLCPVVVHDPVRQDPVSSVVSNVNSVVSNVVVVVVVVVVVCPDPPDDDDDDDDPDDDPPDPDD

Sequence (108 aa):
MAQKPQSIESIKKETKPSLAAPAQESCEDIRTGTSPETLKQAILDNLNYVQGRIPKLATRNDWYMAVAYTVRDRMIDHFIRSLQELRRPEVKIASYLSAEFLMGPHLG

Radius of gyration: 28.18 Å; chains: 1; bounding box: 54×76×65 Å

Secondary structure (DSSP, 8-state):
-----------------------------TTT--SHHHHHHHHHHIIIIIS---TTT--HHHHHHHHHHHHHHHHHHHHHHHHHHHTSTT---PPP--S------S--